Protein AF-A0A1H0WGD5-F1 (afdb_monomer_lite)

Secondary structure (DSSP, 8-state):
---------------------------S--SS-----------S-HHHHHHHHHHHHHHTGGGGS-GGGS------SPPPPHHHHHHHHHHHHHHT----SS----

Foldseek 3Di:
DDDDDDDDDDDDDDDDDDDDDDDDDPPDPDPDDPDPPPPDPDPDDPVRVVVVVVVCVVVVVVCVVDPVPPDDDDDPDDDDDPVRVVVVQVVCVVVVNDDPDPPDDD

Sequence (106 aa):
MNTRKLFATSLIALASVAASSAFAEDGYDHNYPVIAATAGSSTVTRAQVRAELIQAEKDGSLAAISDNNYPVVQSTGPAKTRAEVRAEVAAAAKAGTLDIRGDYHG

pLDDT: mean 70.26, std 16.23, range [37.38, 93.88]

Structure (mmCIF, N/CA/C/O backbone):
data_AF-A0A1H0WGD5-F1
#
_entry.id   AF-A0A1H0WGD5-F1
#
loop_
_atom_site.group_PDB
_atom_site.id
_atom_site.type_symbol
_atom_site.label_atom_id
_atom_site.label_alt_id
_atom_site.label_comp_id
_atom_site.label_asym_id
_atom_site.label_entity_id
_atom_site.label_seq_id
_atom_site.pdbx_PDB_ins_code
_atom_site.Cartn_x
_atom_site.Cartn_y
_atom_site.Cartn_z
_atom_site.occupancy
_atom_site.B_iso_or_equiv
_atom_site.auth_seq_id
_atom_site.auth_comp_id
_atom_site.auth_asym_id
_atom_site.auth_atom_id
_atom_site.pdbx_PDB_model_num
ATOM 1 N N . MET A 1 1 ? -0.989 -1.904 59.471 1.00 37.38 1 MET A N 1
ATOM 2 C CA . MET A 1 1 ? -1.044 -2.274 58.040 1.00 37.38 1 MET A CA 1
ATOM 3 C C . MET A 1 1 ? -2.345 -3.022 57.811 1.00 37.38 1 MET A C 1
ATOM 5 O O . MET A 1 1 ? -2.415 -4.178 58.195 1.00 37.38 1 MET A O 1
ATOM 9 N N . ASN A 1 2 ? -3.376 -2.382 57.252 1.00 40.16 2 ASN A N 1
ATOM 10 C CA . ASN A 1 2 ? -4.673 -3.037 57.047 1.00 40.16 2 ASN A CA 1
ATOM 11 C C . ASN A 1 2 ? -5.005 -3.031 55.551 1.00 40.16 2 ASN A C 1
ATOM 13 O O . ASN A 1 2 ? -5.548 -2.066 55.022 1.00 40.16 2 ASN A O 1
ATOM 17 N N . THR A 1 3 ? -4.626 -4.110 54.870 1.00 47.22 3 THR A N 1
ATOM 18 C CA . THR A 1 3 ? -4.893 -4.365 53.454 1.00 47.22 3 THR A CA 1
ATOM 19 C C . THR A 1 3 ? -6.301 -4.934 53.287 1.00 47.22 3 THR A C 1
ATOM 21 O O . THR A 1 3 ? -6.563 -6.090 53.610 1.00 47.22 3 THR A O 1
ATOM 24 N N . ARG A 1 4 ? -7.231 -4.132 52.760 1.00 54.06 4 ARG A N 1
ATOM 25 C CA . ARG A 1 4 ? -8.537 -4.640 52.322 1.00 54.06 4 ARG A CA 1
ATOM 26 C C . ARG A 1 4 ? -8.414 -5.127 50.885 1.00 54.06 4 ARG A C 1
ATOM 28 O O . ARG A 1 4 ? -8.392 -4.343 49.943 1.00 54.06 4 ARG A O 1
ATOM 35 N N . LYS A 1 5 ? -8.263 -6.442 50.754 1.00 50.00 5 LYS A N 1
ATOM 36 C CA . LYS A 1 5 ? -8.318 -7.171 49.492 1.00 50.00 5 LYS A CA 1
ATOM 37 C C . LYS A 1 5 ? -9.780 -7.389 49.078 1.00 50.00 5 LYS A C 1
ATOM 39 O O . LYS A 1 5 ? -10.515 -8.016 49.828 1.00 50.00 5 LYS A O 1
ATOM 44 N N . LEU A 1 6 ? -10.065 -6.959 47.843 1.00 58.41 6 LEU A N 1
ATOM 45 C CA . LEU A 1 6 ? -10.945 -7.573 46.831 1.00 58.41 6 LEU A CA 1
ATOM 46 C C . LEU A 1 6 ? -12.471 -7.524 47.052 1.00 58.41 6 LEU A C 1
ATOM 48 O O . LEU A 1 6 ? -12.932 -7.641 48.174 1.00 58.41 6 LEU A O 1
ATOM 52 N N . PHE A 1 7 ? -13.212 -7.348 45.942 1.00 48.25 7 PHE A N 1
ATOM 53 C CA . PHE A 1 7 ? -14.470 -8.018 45.529 1.00 48.25 7 PHE A CA 1
ATOM 54 C C . PHE A 1 7 ? -15.410 -7.081 44.744 1.00 48.25 7 PHE A C 1
ATOM 56 O O . PHE A 1 7 ? -16.040 -6.216 45.341 1.00 48.25 7 PHE A O 1
ATOM 63 N N . ALA A 1 8 ? -15.513 -7.289 43.422 1.00 42.97 8 ALA A N 1
ATOM 64 C CA . ALA A 1 8 ? -16.708 -7.043 42.586 1.00 42.97 8 ALA A CA 1
ATOM 65 C C . ALA A 1 8 ? -16.394 -7.408 41.108 1.00 42.97 8 ALA A C 1
ATOM 67 O O . ALA A 1 8 ? -16.054 -6.546 40.308 1.00 42.97 8 ALA A O 1
ATOM 68 N N . THR A 1 9 ? -16.136 -8.672 40.754 1.00 50.59 9 THR A N 1
ATOM 69 C CA . THR A 1 9 ? -17.104 -9.646 40.186 1.00 50.59 9 THR A CA 1
ATOM 70 C C . THR A 1 9 ? -18.053 -9.106 39.099 1.00 50.59 9 THR A C 1
ATOM 72 O O . THR A 1 9 ? -19.136 -8.619 39.397 1.00 50.59 9 THR A O 1
ATOM 75 N N . SER A 1 10 ? -17.606 -9.276 37.845 1.00 52.31 10 SER A N 1
ATOM 76 C CA . SER A 1 10 ? -18.308 -9.824 36.662 1.00 52.31 10 SER A CA 1
ATOM 77 C C . SER A 1 10 ? -19.733 -9.370 36.299 1.00 52.31 10 SER A C 1
ATOM 79 O O . SER A 1 10 ? -20.686 -9.696 37.002 1.00 52.31 10 SER A O 1
ATOM 81 N N . LEU A 1 11 ? -19.899 -8.868 35.066 1.00 49.03 11 LEU A N 1
ATOM 82 C CA . LEU A 1 11 ? -21.126 -9.072 34.286 1.00 49.03 11 LEU A CA 1
ATOM 83 C C . LEU A 1 11 ? -20.785 -9.714 32.929 1.00 49.03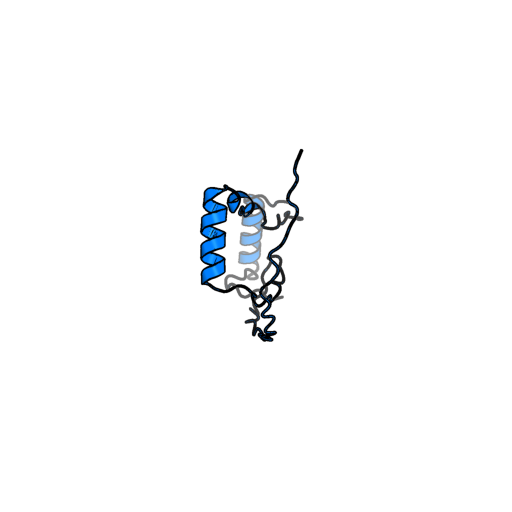 11 LEU A C 1
ATOM 85 O O . LEU A 1 11 ? -19.997 -9.182 32.152 1.00 49.03 11 LEU A O 1
ATOM 89 N N . ILE A 1 12 ? -21.371 -10.890 32.703 1.00 60.75 12 ILE A N 1
ATOM 90 C CA . ILE A 1 12 ? -21.254 -11.759 31.527 1.00 60.75 12 ILE A CA 1
ATOM 91 C C . ILE A 1 12 ? -22.375 -11.415 30.540 1.00 60.75 12 ILE A C 1
ATOM 93 O O . ILE A 1 12 ? -23.535 -11.370 30.940 1.00 60.75 12 ILE A O 1
ATOM 97 N N . ALA A 1 13 ? -22.052 -11.288 29.252 1.00 43.53 13 ALA A N 1
ATOM 98 C CA . ALA A 1 13 ? -22.981 -11.577 28.156 1.00 43.53 13 ALA A CA 1
ATOM 99 C C . ALA A 1 13 ? -22.180 -11.959 26.899 1.00 43.53 13 ALA A C 1
ATOM 101 O O . ALA A 1 13 ? -21.731 -11.099 26.146 1.00 43.53 13 ALA A O 1
ATOM 102 N N . LEU A 1 14 ? -21.963 -13.263 26.700 1.00 49.00 14 LEU A N 1
ATOM 103 C CA . LEU A 1 14 ? -21.309 -13.819 25.515 1.00 49.00 14 LEU A CA 1
ATOM 104 C C . LEU A 1 14 ? -22.392 -14.226 24.503 1.00 49.00 14 LEU A C 1
ATOM 106 O O . LEU A 1 14 ? -22.896 -15.344 24.546 1.00 49.00 14 LEU A O 1
ATOM 110 N N . ALA A 1 15 ? -22.780 -13.303 23.623 1.00 55.56 15 ALA A N 1
ATOM 111 C CA . ALA A 1 15 ? -23.637 -13.597 22.477 1.00 55.56 15 ALA A CA 1
ATOM 112 C C . ALA A 1 15 ? -22.750 -13.834 21.248 1.00 55.56 15 ALA A C 1
ATOM 114 O O . ALA A 1 15 ? -22.215 -12.898 20.657 1.00 55.56 15 ALA A O 1
ATOM 115 N N . SER A 1 16 ? -22.559 -15.101 20.885 1.00 56.22 16 SER A N 1
ATOM 116 C CA . SER A 1 16 ? -21.861 -15.504 19.666 1.00 56.22 16 SER A CA 1
ATOM 117 C C . SER A 1 16 ? -22.740 -15.220 18.442 1.00 56.22 16 SER A C 1
ATOM 119 O O . SER A 1 16 ? -23.560 -16.050 18.050 1.00 56.22 16 SER A O 1
ATOM 121 N N . VAL A 1 17 ? -22.589 -14.039 17.842 1.00 62.53 17 VAL A N 1
ATOM 122 C CA . VAL A 1 17 ? -23.119 -13.745 16.505 1.00 62.53 17 VAL A CA 1
ATOM 123 C C . VAL A 1 17 ? -22.061 -14.155 15.485 1.00 62.53 17 VAL A C 1
ATOM 125 O O . VAL A 1 17 ? -20.997 -13.547 15.404 1.00 62.53 17 VAL A O 1
ATOM 128 N N . ALA A 1 18 ? -22.348 -15.208 14.718 1.00 55.00 18 ALA A N 1
ATOM 129 C CA . ALA A 1 18 ? -21.560 -15.583 13.552 1.00 55.00 18 ALA A CA 1
ATOM 130 C C . ALA A 1 18 ? -21.884 -14.606 12.413 1.00 55.00 18 ALA A C 1
ATOM 132 O O . ALA A 1 18 ? -22.903 -14.736 11.738 1.00 55.00 18 ALA A O 1
ATOM 133 N N . ALA A 1 19 ? -21.047 -13.589 12.234 1.00 53.84 19 ALA A N 1
ATOM 134 C CA . ALA A 1 19 ? -21.131 -12.692 11.092 1.00 53.84 19 ALA A CA 1
ATOM 135 C C . ALA A 1 19 ? -20.351 -13.307 9.921 1.00 53.84 19 ALA A C 1
ATOM 137 O O . ALA A 1 19 ? -19.123 -13.326 9.914 1.00 53.84 19 ALA A O 1
ATOM 138 N N . SER A 1 20 ? -21.073 -13.838 8.936 1.00 53.12 20 SER A N 1
ATOM 139 C CA . SER A 1 20 ? -20.506 -14.264 7.656 1.00 53.12 20 SER A CA 1
ATOM 140 C C . SER A 1 20 ? -20.195 -13.033 6.799 1.00 53.12 20 SER A C 1
ATOM 142 O O . SER A 1 20 ? -21.108 -12.310 6.399 1.00 53.12 20 SER A O 1
ATOM 144 N N . SER A 1 21 ? -18.918 -12.778 6.529 1.00 59.75 21 SER A N 1
ATOM 145 C CA . SER A 1 21 ? -18.457 -11.714 5.632 1.00 59.75 21 SER A CA 1
ATOM 146 C C . SER A 1 21 ? -18.533 -12.153 4.168 1.00 59.75 21 SER A C 1
ATOM 148 O O . SER A 1 21 ? -18.062 -13.235 3.827 1.00 59.75 21 SER A O 1
ATOM 150 N N . ALA A 1 22 ? -19.061 -11.292 3.298 1.00 58.38 22 ALA A N 1
ATOM 151 C CA . ALA A 1 22 ? -18.908 -11.407 1.851 1.00 58.38 22 ALA A CA 1
ATOM 152 C C . ALA A 1 22 ? -17.822 -10.416 1.419 1.00 58.38 22 ALA A C 1
ATOM 154 O O . ALA A 1 22 ? -17.985 -9.209 1.602 1.00 58.38 22 ALA A O 1
ATOM 155 N N . PHE A 1 23 ? -16.704 -10.918 0.901 1.00 64.56 23 PHE A N 1
ATOM 156 C CA . PHE A 1 23 ? -15.674 -10.071 0.313 1.00 64.56 23 PHE A CA 1
ATOM 157 C C . PHE A 1 23 ? -15.929 -9.910 -1.179 1.00 64.56 23 PHE A C 1
ATOM 159 O O . PHE A 1 23 ? -16.202 -10.891 -1.867 1.00 64.56 23 PHE A O 1
ATOM 166 N N . ALA A 1 24 ? -15.834 -8.674 -1.665 1.00 59.06 24 ALA A N 1
ATOM 167 C CA . ALA A 1 24 ? -15.692 -8.418 -3.087 1.00 59.06 24 ALA A CA 1
ATOM 168 C C . ALA A 1 24 ? -14.256 -8.792 -3.474 1.00 59.06 24 ALA A C 1
ATOM 170 O O . ALA A 1 24 ? -13.306 -8.148 -3.032 1.00 59.06 24 ALA A O 1
ATOM 171 N N . GLU A 1 25 ? -14.113 -9.877 -4.228 1.00 56.53 25 GLU A N 1
ATOM 172 C CA . GLU A 1 25 ? -12.866 -10.238 -4.892 1.00 56.53 25 GLU A CA 1
ATOM 173 C C . GLU A 1 25 ? -12.649 -9.250 -6.042 1.00 56.53 25 GLU A C 1
ATOM 175 O O . GLU A 1 25 ? -13.444 -9.190 -6.982 1.00 56.53 25 GLU A O 1
ATOM 180 N N . ASP A 1 26 ? -11.621 -8.413 -5.922 1.00 59.00 26 ASP A N 1
ATOM 181 C CA . ASP A 1 26 ? -11.209 -7.494 -6.978 1.00 59.00 26 ASP A CA 1
ATOM 182 C C . ASP A 1 26 ? -10.327 -8.268 -7.966 1.00 59.00 26 ASP A C 1
ATOM 184 O O . ASP A 1 26 ? -9.161 -8.540 -7.693 1.00 59.00 26 ASP A O 1
ATOM 188 N N . GLY A 1 27 ? -10.914 -8.693 -9.088 1.00 58.12 27 GLY A N 1
ATOM 189 C CA . GLY A 1 27 ? -10.283 -9.544 -10.108 1.00 58.12 27 GLY A CA 1
ATOM 190 C C . GLY A 1 27 ? -9.235 -8.848 -10.985 1.00 58.12 27 GLY A C 1
ATOM 191 O O . GLY A 1 27 ? -8.961 -9.317 -12.088 1.00 58.12 27 GLY A O 1
ATOM 192 N N . TYR A 1 28 ? -8.683 -7.722 -10.540 1.00 61.03 28 TYR A N 1
ATOM 193 C CA . TYR A 1 28 ? -7.603 -7.027 -11.232 1.00 61.03 28 TYR A CA 1
ATOM 194 C C . TYR A 1 28 ? -6.237 -7.545 -10.766 1.00 61.03 28 TYR A C 1
ATOM 196 O O . TYR A 1 28 ? -5.963 -7.613 -9.565 1.00 61.03 28 TYR A O 1
ATOM 204 N N . ASP A 1 29 ? -5.372 -7.882 -11.729 1.00 58.97 29 ASP A N 1
ATOM 205 C CA . ASP A 1 29 ? -3.974 -8.258 -11.494 1.00 58.97 29 ASP A CA 1
ATOM 206 C C . ASP A 1 29 ? -3.186 -7.035 -11.023 1.00 58.97 29 ASP A C 1
ATOM 208 O O . ASP A 1 29 ? -2.719 -6.189 -11.791 1.00 58.97 29 ASP A O 1
ATOM 212 N N . HIS A 1 30 ? -3.111 -6.904 -9.711 1.00 63.94 30 HIS A N 1
ATOM 213 C CA . HIS A 1 30 ? -2.409 -5.825 -9.072 1.00 63.94 30 HIS A CA 1
ATOM 214 C C . HIS A 1 30 ? -1.013 -6.281 -8.653 1.00 63.94 30 HIS A C 1
ATOM 216 O O . HIS A 1 30 ? -0.850 -7.143 -7.795 1.00 63.94 30 HIS A O 1
ATOM 222 N N . ASN A 1 31 ? 0.015 -5.608 -9.178 1.00 64.81 31 ASN A N 1
ATOM 223 C CA . ASN A 1 31 ? 1.414 -5.753 -8.753 1.00 64.81 31 ASN A CA 1
ATOM 224 C C . ASN A 1 31 ? 1.691 -5.089 -7.381 1.00 64.81 31 ASN A C 1
ATOM 226 O O . ASN A 1 31 ? 2.723 -4.453 -7.166 1.00 64.81 31 ASN A O 1
ATOM 230 N N . TYR A 1 32 ? 0.753 -5.198 -6.441 1.00 64.00 32 TYR A N 1
ATOM 231 C CA . TYR A 1 32 ? 0.954 -4.850 -5.040 1.00 64.00 32 TYR A CA 1
ATOM 232 C C . TYR A 1 32 ? 0.700 -6.082 -4.165 1.00 64.00 32 TYR A C 1
ATOM 234 O O . TYR A 1 32 ? -0.097 -6.947 -4.526 1.00 64.00 32 TYR A O 1
ATOM 242 N N . PRO A 1 33 ? 1.370 -6.200 -3.007 1.00 63.34 33 PRO A N 1
ATOM 243 C CA . PRO A 1 33 ? 1.122 -7.310 -2.102 1.00 63.34 33 PRO A CA 1
ATOM 244 C C . PRO A 1 33 ? -0.332 -7.281 -1.622 1.00 63.34 33 PRO A C 1
ATOM 246 O O . PRO A 1 33 ? -0.754 -6.350 -0.934 1.00 63.34 33 PRO A O 1
ATOM 249 N N . VAL A 1 34 ? -1.093 -8.323 -1.957 1.00 65.44 34 VAL A N 1
ATOM 250 C CA . VAL A 1 34 ? -2.419 -8.556 -1.383 1.00 65.44 34 VAL A CA 1
ATOM 251 C C . VAL A 1 34 ? -2.218 -9.007 0.059 1.00 65.44 34 VAL A C 1
ATOM 253 O O . VAL A 1 34 ? -1.896 -10.163 0.336 1.00 65.44 34 VAL A O 1
ATOM 256 N N . ILE A 1 35 ? -2.377 -8.081 1.002 1.00 64.56 35 ILE A N 1
ATOM 257 C CA . ILE A 1 35 ? -2.486 -8.442 2.412 1.00 64.56 35 ILE A CA 1
ATOM 258 C C . ILE A 1 35 ? -3.901 -8.978 2.590 1.00 64.56 35 ILE A C 1
ATOM 260 O O . ILE A 1 35 ? -4.863 -8.220 2.475 1.00 64.56 35 ILE A O 1
ATOM 264 N N . ALA A 1 36 ? -4.034 -10.281 2.842 1.00 61.75 36 ALA A N 1
ATOM 265 C CA . ALA A 1 36 ? -5.317 -10.870 3.193 1.00 61.75 36 ALA A CA 1
ATOM 266 C C . ALA A 1 36 ? -5.844 -10.156 4.444 1.00 61.75 36 ALA A C 1
ATOM 268 O O . ALA A 1 36 ? -5.379 -10.400 5.559 1.00 61.75 36 ALA A O 1
ATOM 269 N N . ALA A 1 37 ? -6.784 -9.228 4.261 1.00 57.81 37 ALA A N 1
ATOM 270 C CA . ALA A 1 37 ? -7.490 -8.626 5.371 1.00 57.81 37 ALA A CA 1
ATOM 271 C C . ALA A 1 37 ? -8.277 -9.753 6.038 1.00 57.81 37 ALA A C 1
ATOM 273 O O . ALA A 1 37 ? -9.245 -10.266 5.474 1.00 57.81 37 ALA A O 1
ATOM 274 N N . THR A 1 38 ? -7.838 -10.188 7.219 1.00 56.00 38 THR A N 1
ATOM 275 C CA . THR A 1 38 ? -8.601 -11.146 8.014 1.00 56.00 38 THR A CA 1
ATOM 276 C C . THR A 1 38 ? -10.002 -10.574 8.198 1.00 56.00 38 THR A C 1
ATOM 278 O O . THR A 1 38 ? -10.153 -9.508 8.797 1.00 56.00 38 THR A O 1
ATOM 281 N N . ALA A 1 39 ? -11.023 -11.269 7.685 1.00 53.50 39 ALA A N 1
ATOM 282 C CA . ALA A 1 39 ? -12.430 -10.983 7.969 1.00 53.50 39 ALA A CA 1
ATOM 283 C C . ALA A 1 39 ? -12.707 -11.242 9.447 1.00 53.50 39 ALA A C 1
ATOM 285 O O . ALA A 1 39 ? -13.282 -12.251 9.845 1.00 53.50 39 ALA A O 1
ATOM 286 N N . GLY A 1 40 ? -12.250 -10.338 10.299 1.00 58.69 40 GLY A N 1
ATOM 287 C CA . GLY A 1 40 ? -12.715 -10.262 11.662 1.00 58.69 40 GLY A CA 1
ATOM 288 C C . GLY A 1 40 ? -13.998 -9.458 11.652 1.00 58.69 40 GLY A C 1
ATOM 289 O O . GLY A 1 40 ? -13.963 -8.238 11.499 1.00 58.69 40 GLY A O 1
ATOM 290 N N . SER A 1 41 ? -15.143 -10.105 11.850 1.00 64.38 41 SER A N 1
ATOM 291 C CA . SER A 1 41 ? -16.290 -9.376 12.373 1.00 64.38 41 SER A CA 1
ATOM 292 C C . SER A 1 41 ? -15.894 -8.807 13.730 1.00 64.38 41 SER A C 1
ATOM 294 O O . SER A 1 41 ? -15.582 -9.560 14.655 1.00 64.38 41 SER A O 1
ATOM 296 N N . SER A 1 42 ? -15.856 -7.484 13.836 1.00 68.50 42 SER A N 1
ATOM 297 C CA . SER A 1 42 ? -15.526 -6.827 15.093 1.00 68.50 42 SER A CA 1
ATOM 298 C C . SER A 1 42 ? -16.559 -7.202 16.156 1.00 68.50 42 SER A C 1
ATOM 300 O O . SER A 1 42 ? -17.762 -7.069 15.932 1.00 68.50 42 SER A O 1
ATOM 302 N N . THR A 1 43 ? -16.100 -7.679 17.311 1.00 83.94 43 THR A N 1
ATOM 303 C CA . THR A 1 43 ? -16.968 -7.995 18.456 1.00 83.94 43 THR A CA 1
ATOM 304 C C . THR A 1 43 ? -17.342 -6.750 19.263 1.00 83.94 43 THR A C 1
ATOM 306 O O . THR A 1 43 ? -18.148 -6.846 20.189 1.00 83.94 43 THR A O 1
ATOM 309 N N . VAL A 1 44 ? -16.783 -5.578 18.926 1.00 86.38 44 VAL A N 1
ATOM 310 C CA . VAL A 1 44 ? -17.023 -4.321 19.643 1.00 86.38 44 VAL A CA 1
ATOM 311 C C . VAL A 1 44 ? -18.130 -3.487 19.007 1.00 86.38 44 VAL A C 1
ATOM 313 O O . VAL A 1 44 ? -18.289 -3.387 17.790 1.00 86.38 44 VAL A O 1
ATOM 316 N N . THR A 1 45 ? -18.912 -2.837 19.864 1.00 91.12 45 THR A N 1
ATOM 317 C CA . THR A 1 45 ? -19.969 -1.915 19.443 1.00 91.12 45 THR A CA 1
ATOM 318 C C . THR A 1 45 ? -19.388 -0.578 18.979 1.00 91.12 45 THR A C 1
ATOM 320 O O . THR A 1 45 ? -18.327 -0.141 19.425 1.00 91.12 45 THR A O 1
ATOM 323 N N . ARG A 1 46 ? -20.135 0.157 18.144 1.00 90.81 46 ARG A N 1
ATOM 324 C CA . ARG A 1 46 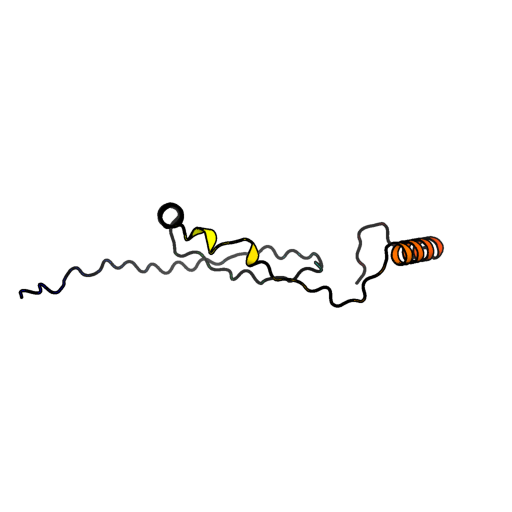? -19.746 1.511 17.702 1.00 90.81 46 ARG A CA 1
ATOM 325 C C . ARG A 1 46 ? -19.514 2.482 18.866 1.00 90.81 46 ARG A C 1
ATOM 327 O O . ARG A 1 46 ? -18.682 3.375 18.744 1.00 90.81 46 ARG A O 1
ATOM 334 N N . ALA A 1 47 ? -20.250 2.326 19.967 1.00 89.69 47 ALA A N 1
ATOM 335 C CA . ALA A 1 47 ? -20.088 3.156 21.158 1.00 89.69 47 ALA A CA 1
ATOM 336 C C . ALA A 1 47 ? -18.764 2.861 21.878 1.00 89.69 47 ALA A C 1
ATOM 338 O O . ALA A 1 47 ? -18.057 3.790 22.257 1.00 89.69 47 ALA A O 1
ATOM 339 N N . GLN A 1 48 ? -18.403 1.581 22.002 1.00 87.50 48 GLN A N 1
ATOM 340 C CA . GLN A 1 48 ? -17.132 1.160 22.597 1.00 87.50 48 GLN A CA 1
ATOM 341 C C . GLN A 1 48 ? -15.937 1.648 21.777 1.00 87.50 48 GLN A C 1
ATOM 343 O O . GLN A 1 48 ? -15.038 2.254 22.346 1.00 87.50 48 GLN A O 1
ATOM 348 N N . VAL A 1 49 ? -15.985 1.507 20.448 1.00 91.62 49 VAL A N 1
ATOM 349 C CA . VAL A 1 49 ? -14.927 2.012 19.551 1.00 91.62 49 VAL A CA 1
ATOM 350 C C . VAL A 1 49 ? -14.689 3.512 19.746 1.00 91.62 49 VAL A C 1
ATOM 352 O O . VAL A 1 49 ? -13.551 3.962 19.802 1.00 91.62 49 VAL A O 1
ATOM 355 N N . ARG A 1 50 ? -15.756 4.309 19.885 1.00 92.12 50 ARG A N 1
ATOM 356 C CA . ARG A 1 50 ? -15.634 5.762 20.106 1.00 92.12 50 ARG A CA 1
ATOM 357 C C . ARG A 1 50 ? -15.019 6.095 21.464 1.00 92.12 50 ARG A C 1
ATOM 359 O O . ARG A 1 50 ? -14.239 7.036 21.554 1.00 92.12 50 ARG A O 1
ATOM 366 N N . ALA A 1 51 ? -15.381 5.352 22.506 1.00 89.88 51 ALA A N 1
ATOM 367 C CA . ALA A 1 51 ? -14.816 5.550 23.836 1.00 89.88 51 ALA A CA 1
ATOM 368 C C . ALA A 1 51 ? -13.320 5.199 23.871 1.00 89.88 51 ALA A C 1
ATOM 370 O O . ALA A 1 51 ? -12.532 5.954 24.434 1.00 89.88 51 ALA A O 1
ATOM 371 N N . GLU A 1 52 ? -12.937 4.096 23.228 1.00 88.50 52 GLU A N 1
ATOM 372 C CA . GLU A 1 52 ? -11.545 3.660 23.101 1.00 88.50 52 GLU A CA 1
ATOM 373 C C . GLU A 1 52 ? -10.708 4.659 22.299 1.00 88.50 52 GLU A C 1
ATOM 375 O O . GLU A 1 52 ? -9.613 5.014 22.722 1.00 88.50 52 GLU A O 1
ATOM 380 N N . LEU A 1 53 ? -11.258 5.203 21.211 1.00 89.38 53 LEU A N 1
ATOM 381 C CA . LEU A 1 53 ? -10.590 6.232 20.414 1.00 89.38 53 LEU A CA 1
ATOM 382 C C . LEU A 1 53 ? -10.286 7.484 21.252 1.00 89.38 53 LEU A C 1
ATOM 384 O O . LEU A 1 53 ? -9.144 7.930 21.297 1.00 89.38 53 LEU A O 1
ATOM 388 N N . ILE A 1 54 ? -11.275 8.015 21.978 1.00 92.12 54 ILE A N 1
ATOM 389 C CA . ILE A 1 54 ? -11.084 9.196 22.841 1.00 92.12 54 ILE A CA 1
ATOM 390 C C . ILE A 1 54 ? -10.053 8.919 23.944 1.00 92.12 54 ILE A C 1
ATOM 392 O O . ILE A 1 54 ? -9.327 9.819 24.369 1.00 92.12 54 ILE A O 1
ATOM 396 N N . GLN A 1 55 ? -10.007 7.688 24.454 1.00 89.38 55 GLN A N 1
ATOM 397 C CA . GLN A 1 55 ? -9.016 7.287 25.445 1.00 89.38 55 GLN A CA 1
ATOM 398 C C . GLN A 1 55 ? -7.605 7.270 24.835 1.00 89.38 55 GLN A C 1
ATOM 400 O O . GLN A 1 55 ? -6.706 7.881 25.412 1.00 89.38 55 GLN A O 1
ATOM 405 N N . ALA A 1 56 ? -7.455 6.677 23.647 1.00 87.44 56 ALA A N 1
ATOM 406 C CA . ALA A 1 56 ? -6.196 6.594 22.909 1.00 87.44 56 ALA A CA 1
ATOM 407 C C . ALA A 1 56 ? -5.644 7.969 22.484 1.00 87.44 56 ALA A C 1
ATOM 409 O O . ALA A 1 56 ? -4.434 8.189 22.415 1.00 87.44 56 ALA A O 1
ATOM 410 N N . GLU A 1 57 ? -6.532 8.928 22.210 1.00 86.50 57 GLU A N 1
ATOM 411 C CA . GLU A 1 57 ? -6.158 10.324 21.962 1.00 86.50 57 GLU A CA 1
ATOM 412 C C . GLU A 1 57 ? -5.586 10.996 23.215 1.00 86.50 57 GLU A C 1
ATOM 414 O O . GLU A 1 57 ? -4.615 11.747 23.133 1.00 86.50 57 GLU A O 1
ATOM 419 N N . LYS A 1 58 ? -6.172 10.730 24.388 1.00 89.62 58 LYS A N 1
ATOM 420 C CA . LYS A 1 58 ? -5.758 11.349 25.656 1.00 89.62 58 LYS A CA 1
ATOM 421 C C . LYS A 1 58 ? -4.454 10.784 26.197 1.00 89.62 58 LYS A C 1
ATOM 423 O O . LYS A 1 58 ? -3.681 11.528 26.793 1.00 89.62 58 LYS A O 1
ATOM 428 N N . ASP A 1 59 ? -4.238 9.482 26.047 1.00 89.44 59 ASP A N 1
ATOM 429 C CA . ASP A 1 59 ? -3.019 8.813 26.511 1.00 89.44 59 ASP A CA 1
ATOM 430 C C . ASP A 1 59 ? -1.888 8.820 25.467 1.00 89.44 59 ASP A C 1
ATOM 432 O O . ASP A 1 59 ? -0.766 8.414 25.771 1.00 89.44 59 ASP A O 1
ATOM 436 N N . GLY A 1 60 ? -2.159 9.333 24.261 1.00 81.56 60 GLY A N 1
ATOM 437 C CA . GLY A 1 60 ? -1.183 9.468 23.183 1.00 81.56 60 GLY A CA 1
ATOM 438 C C . GLY A 1 60 ? -0.823 8.150 22.493 1.00 81.56 60 GLY A C 1
ATOM 439 O O . GLY A 1 60 ? 0.110 8.124 21.689 1.00 81.56 60 GLY A O 1
ATOM 440 N N . SER A 1 61 ? -1.545 7.058 22.762 1.00 82.00 61 SER A N 1
ATOM 441 C CA . SER A 1 61 ? -1.292 5.745 22.155 1.00 82.00 61 SER A CA 1
ATOM 442 C C . SER A 1 61 ? -1.705 5.652 20.684 1.00 82.00 61 SER A C 1
ATOM 444 O O . SER A 1 61 ? -1.272 4.730 19.991 1.00 82.00 61 SER A O 1
ATOM 446 N N . LEU A 1 62 ? -2.457 6.630 20.161 1.00 76.50 62 LEU A N 1
ATOM 447 C CA . LEU A 1 62 ? -2.859 6.664 18.748 1.00 76.50 62 LEU A CA 1
ATOM 448 C C . LEU A 1 62 ? -1.651 6.644 17.786 1.00 76.50 62 LEU A C 1
ATOM 450 O O . LEU A 1 62 ? -1.724 6.066 16.706 1.00 76.50 62 LEU A O 1
ATOM 454 N N . ALA A 1 63 ? -0.505 7.200 18.196 1.00 62.31 63 ALA A N 1
ATOM 455 C CA . ALA A 1 63 ? 0.722 7.208 17.393 1.00 62.31 63 ALA A CA 1
ATOM 456 C C . ALA A 1 63 ? 1.321 5.806 17.150 1.00 62.31 63 ALA A C 1
ATOM 458 O O . ALA A 1 63 ? 2.101 5.636 16.213 1.00 62.31 63 ALA A O 1
ATOM 459 N N . ALA A 1 64 ? 0.954 4.796 17.951 1.00 61.03 64 ALA A N 1
ATOM 460 C CA . ALA A 1 64 ? 1.339 3.404 17.702 1.00 61.03 64 ALA A CA 1
ATOM 461 C C . ALA A 1 64 ? 0.650 2.820 16.451 1.00 61.03 64 ALA A C 1
ATOM 463 O O . ALA A 1 64 ? 1.140 1.851 15.878 1.00 61.03 64 ALA A O 1
ATOM 464 N N . ILE A 1 65 ? -0.443 3.444 15.993 1.00 62.81 65 ILE A N 1
ATOM 465 C CA . ILE A 1 65 ? -1.149 3.153 14.738 1.00 62.81 65 ILE A CA 1
ATOM 466 C C . ILE A 1 65 ? -0.633 4.112 13.651 1.00 62.81 65 ILE A C 1
ATOM 468 O O . ILE A 1 65 ? -1.381 4.859 13.030 1.00 62.81 65 ILE A O 1
ATOM 472 N N . SER A 1 66 ? 0.683 4.191 13.477 1.00 61.75 66 SER A N 1
ATOM 473 C CA . SER A 1 66 ? 1.283 5.029 12.436 1.00 61.75 66 SER A CA 1
ATOM 474 C C . SER A 1 66 ? 1.220 4.325 11.073 1.00 61.75 66 SER A C 1
ATOM 476 O O . SER A 1 66 ? 1.417 3.111 10.996 1.00 61.75 66 SER A O 1
ATOM 478 N N . ASP A 1 67 ? 1.049 5.098 9.991 1.00 59.91 67 ASP A N 1
ATOM 479 C CA . ASP A 1 67 ? 1.118 4.664 8.576 1.00 59.91 67 ASP A CA 1
ATOM 480 C C . ASP A 1 67 ? 2.392 3.869 8.211 1.00 59.91 67 ASP A C 1
ATOM 482 O O . ASP A 1 67 ? 2.475 3.244 7.155 1.00 59.91 67 ASP A O 1
ATOM 486 N N . ASN A 1 68 ? 3.384 3.834 9.104 1.00 60.16 68 ASN A N 1
ATOM 487 C CA . ASN A 1 68 ? 4.593 3.018 8.994 1.00 60.16 68 ASN A CA 1
ATOM 488 C C . ASN A 1 68 ? 4.346 1.498 9.019 1.00 60.16 68 ASN A C 1
ATOM 490 O O . ASN A 1 68 ? 5.288 0.735 8.817 1.00 60.16 68 ASN A O 1
ATOM 494 N N . ASN A 1 69 ? 3.115 1.037 9.259 1.00 64.38 69 ASN A N 1
ATOM 495 C CA . ASN A 1 69 ? 2.779 -0.388 9.198 1.00 64.38 69 ASN A CA 1
ATOM 496 C C . ASN A 1 69 ? 2.480 -0.887 7.771 1.00 64.38 69 ASN A C 1
ATOM 498 O O . ASN A 1 69 ? 2.046 -2.027 7.589 1.00 64.38 69 ASN A O 1
ATOM 502 N N . TYR A 1 70 ? 2.693 -0.040 6.758 1.00 65.62 70 TYR A N 1
ATOM 503 C CA . TYR A 1 70 ? 2.635 -0.458 5.365 1.00 65.62 70 TYR A CA 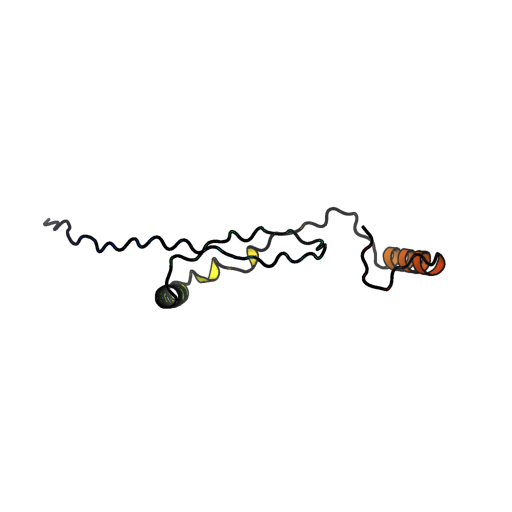1
ATOM 504 C C . TYR A 1 70 ? 3.872 -1.301 5.020 1.00 65.62 70 TYR A C 1
ATOM 506 O O . TYR A 1 70 ? 4.996 -0.897 5.335 1.00 65.62 70 TYR A O 1
ATOM 514 N N . PRO A 1 71 ? 3.714 -2.473 4.381 1.00 69.62 71 PRO A N 1
ATOM 515 C CA . PRO A 1 71 ? 4.857 -3.294 4.015 1.00 69.62 71 PRO A CA 1
ATOM 516 C C . PRO A 1 71 ? 5.771 -2.530 3.056 1.00 69.62 71 PRO A C 1
ATOM 518 O O . PRO A 1 71 ? 5.339 -2.019 2.021 1.00 69.62 71 PRO A O 1
ATOM 521 N N . VAL A 1 72 ? 7.061 -2.484 3.385 1.00 71.94 72 VAL A N 1
ATOM 522 C CA . VAL A 1 72 ? 8.067 -1.918 2.489 1.00 71.94 72 VAL A CA 1
ATOM 523 C C . VAL A 1 72 ? 8.334 -2.925 1.375 1.00 71.94 72 VAL A C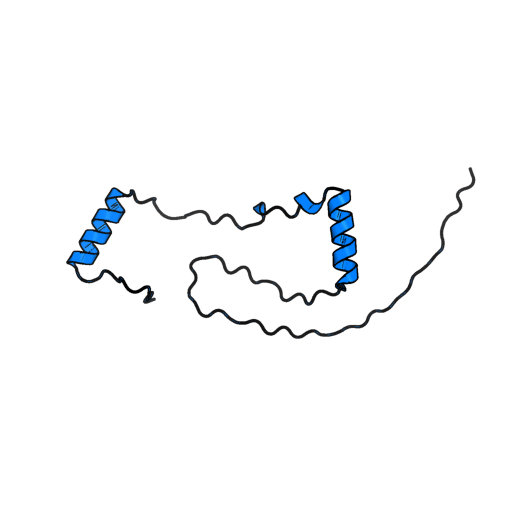 1
ATOM 525 O O . VAL A 1 72 ? 9.040 -3.914 1.571 1.00 71.94 72 VAL A O 1
ATOM 528 N N . VAL A 1 73 ? 7.781 -2.666 0.193 1.00 73.56 73 VAL A N 1
ATOM 529 C CA . VAL A 1 73 ? 8.107 -3.433 -1.012 1.00 73.56 73 VAL A CA 1
ATOM 530 C C . VAL A 1 73 ? 9.449 -2.933 -1.538 1.00 73.56 73 VAL A C 1
ATOM 532 O O . VAL A 1 73 ? 9.551 -1.843 -2.099 1.00 73.56 73 VAL A O 1
ATOM 535 N N . GLN A 1 74 ? 10.503 -3.716 -1.322 1.00 73.62 74 GLN A N 1
ATOM 53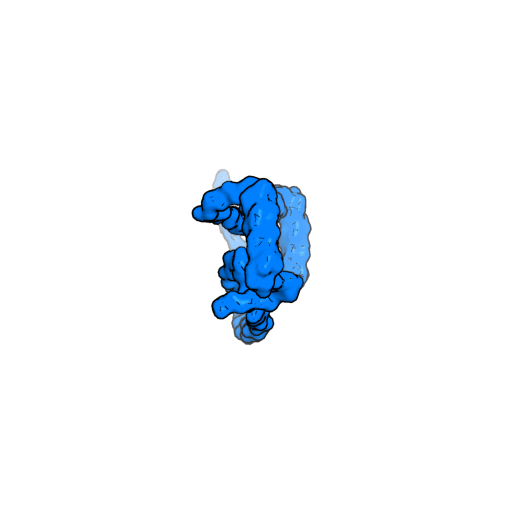6 C CA . GLN A 1 74 ? 11.803 -3.452 -1.933 1.00 73.62 74 GLN A CA 1
ATOM 537 C C . GLN A 1 74 ? 11.705 -3.746 -3.432 1.00 73.62 74 GLN A C 1
ATOM 539 O O . GLN A 1 74 ? 11.301 -4.840 -3.822 1.00 73.62 74 GLN A O 1
ATOM 544 N N . SER A 1 75 ? 12.085 -2.786 -4.276 1.00 73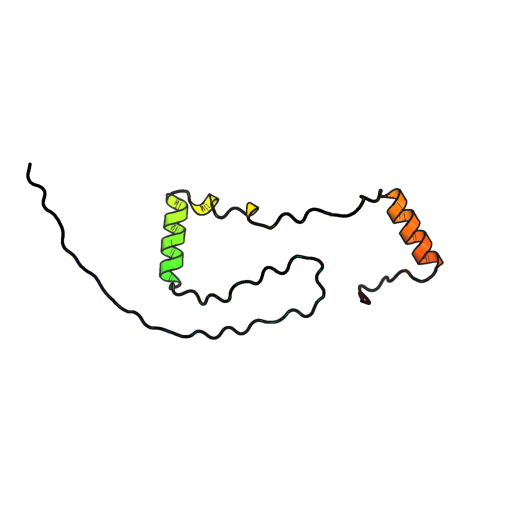.38 75 SER A N 1
ATOM 545 C CA . SER A 1 75 ? 12.247 -3.054 -5.706 1.00 73.38 75 SER A CA 1
ATOM 546 C C . SER A 1 75 ? 13.421 -4.019 -5.885 1.00 73.38 75 SER A C 1
ATOM 548 O O . SER A 1 75 ? 14.561 -3.672 -5.587 1.00 73.38 75 SER A O 1
ATOM 550 N N . THR A 1 76 ? 13.146 -5.245 -6.330 1.00 72.38 76 THR A N 1
ATOM 551 C CA . THR A 1 76 ? 14.147 -6.318 -6.480 1.00 72.38 76 THR A CA 1
ATOM 552 C C . THR A 1 76 ? 14.807 -6.348 -7.862 1.00 72.38 76 THR A C 1
ATOM 554 O O . THR A 1 76 ? 15.565 -7.268 -8.165 1.00 72.38 76 THR A O 1
ATOM 557 N N . GLY A 1 77 ? 14.551 -5.346 -8.709 1.00 75.88 77 GLY A N 1
ATOM 558 C CA . GLY A 1 77 ? 15.086 -5.262 -10.068 1.00 75.88 77 GLY A CA 1
ATOM 559 C C . GLY A 1 77 ? 16.230 -4.253 -10.228 1.00 75.88 77 GLY A C 1
ATOM 560 O O . GLY A 1 77 ? 16.323 -3.291 -9.461 1.00 75.88 77 GLY A O 1
ATOM 561 N N . PRO A 1 78 ? 17.089 -4.418 -11.253 1.00 81.00 78 PRO A N 1
ATOM 562 C CA . PRO A 1 78 ? 18.047 -3.386 -11.630 1.00 81.00 78 PRO A CA 1
ATOM 563 C C . PRO A 1 78 ? 17.306 -2.090 -11.981 1.00 81.00 78 PRO A C 1
ATOM 565 O O . PRO A 1 78 ? 16.355 -2.089 -12.767 1.00 81.00 78 PRO A O 1
ATOM 568 N N . ALA A 1 79 ? 17.741 -0.975 -11.396 1.00 83.19 79 ALA A N 1
ATOM 569 C CA . ALA A 1 79 ? 17.152 0.324 -11.684 1.00 83.19 79 ALA A CA 1
ATOM 570 C C . ALA A 1 79 ? 17.487 0.741 -13.123 1.00 83.19 79 ALA A C 1
ATOM 572 O O . ALA A 1 79 ? 18.657 0.892 -13.469 1.00 83.19 79 ALA A O 1
ATOM 573 N N . LYS A 1 80 ? 16.458 0.964 -13.947 1.00 87.69 80 LYS A N 1
ATOM 574 C CA . LYS A 1 80 ? 16.619 1.574 -15.270 1.00 87.69 80 LYS A CA 1
ATOM 575 C C . LYS A 1 80 ? 16.697 3.091 -15.130 1.00 87.69 80 LYS A C 1
ATOM 577 O O . LYS A 1 80 ? 15.885 3.728 -14.456 1.00 87.69 80 LYS A O 1
ATOM 582 N N . THR A 1 81 ? 17.656 3.693 -15.811 1.00 93.69 81 THR A N 1
ATOM 583 C CA . THR A 1 81 ? 17.731 5.136 -16.002 1.00 93.69 81 THR A CA 1
ATOM 584 C C . THR A 1 81 ? 16.579 5.618 -16.882 1.00 93.69 81 THR A C 1
ATOM 586 O O . THR A 1 81 ? 16.031 4.896 -17.718 1.00 93.69 81 THR A O 1
ATOM 589 N N . ARG A 1 82 ? 16.239 6.907 -16.770 1.00 92.69 82 ARG A N 1
ATOM 590 C CA . ARG A 1 82 ? 15.244 7.529 -17.661 1.00 92.69 82 ARG A CA 1
ATOM 591 C C . ARG A 1 82 ? 15.633 7.424 -19.140 1.00 92.69 82 ARG A C 1
ATOM 593 O O . ARG A 1 82 ? 14.748 7.419 -19.989 1.00 92.69 82 ARG A O 1
ATOM 600 N N . ALA A 1 83 ? 16.931 7.381 -19.446 1.00 93.88 83 ALA A N 1
ATOM 601 C CA . ALA A 1 83 ? 17.426 7.232 -20.809 1.00 93.88 83 ALA A CA 1
ATOM 602 C C . ALA A 1 83 ? 17.113 5.836 -21.366 1.00 93.88 83 ALA A C 1
ATOM 604 O O . ALA A 1 83 ? 16.581 5.733 -22.469 1.00 93.88 83 ALA A O 1
ATOM 605 N N . GLU A 1 84 ? 17.356 4.787 -20.579 1.00 91.75 84 GLU A N 1
ATOM 606 C CA . GLU A 1 84 ? 17.052 3.402 -20.957 1.00 91.75 84 GLU A CA 1
ATOM 607 C C . GLU A 1 84 ? 15.551 3.192 -21.165 1.00 91.75 84 GLU A C 1
ATOM 609 O O . GLU A 1 84 ? 15.150 2.661 -22.196 1.00 91.75 84 GLU A O 1
ATOM 614 N N . VAL A 1 85 ? 14.713 3.711 -20.260 1.00 92.56 85 VAL A N 1
ATOM 615 C CA . VAL A 1 85 ? 13.248 3.632 -20.405 1.00 92.56 85 VAL A CA 1
ATOM 616 C C . VAL A 1 85 ? 12.777 4.325 -21.687 1.00 92.56 85 VAL A C 1
ATOM 618 O O . VAL A 1 85 ? 11.946 3.795 -22.417 1.00 92.56 85 VAL A O 1
ATOM 621 N N . ARG A 1 86 ? 13.324 5.503 -22.015 1.00 93.06 86 ARG A N 1
ATOM 622 C CA . ARG A 1 86 ? 12.973 6.213 -23.258 1.00 93.06 86 ARG A CA 1
ATOM 623 C C . ARG A 1 86 ? 13.393 5.437 -24.505 1.00 93.06 86 ARG A C 1
ATOM 625 O O . ARG A 1 86 ? 12.647 5.433 -25.481 1.00 93.06 86 ARG A O 1
ATOM 632 N N . ALA A 1 87 ? 14.563 4.802 -24.478 1.00 92.69 87 ALA A N 1
ATOM 633 C CA . ALA A 1 87 ? 15.045 3.987 -25.587 1.00 92.69 87 ALA A CA 1
ATOM 634 C C . ALA A 1 87 ? 14.160 2.748 -25.803 1.00 92.69 87 ALA A C 1
ATOM 636 O O . ALA A 1 87 ? 13.783 2.459 -26.936 1.00 92.69 87 ALA A O 1
ATOM 637 N N . GLU A 1 88 ? 13.771 2.069 -24.725 1.00 89.75 88 GLU A N 1
ATOM 638 C CA . GLU A 1 88 ? 12.880 0.905 -24.751 1.00 89.75 88 GLU A CA 1
ATOM 639 C C . GLU A 1 88 ? 11.481 1.259 -25.263 1.00 89.75 88 GLU A C 1
ATOM 641 O O . GLU A 1 88 ? 10.975 0.600 -26.168 1.00 89.75 88 GLU A O 1
ATOM 646 N N . VAL A 1 89 ? 10.892 2.355 -24.772 1.00 90.75 89 VAL A N 1
ATOM 647 C CA . VAL A 1 89 ? 9.588 2.839 -25.254 1.00 90.75 89 VAL A CA 1
ATOM 648 C C . VAL A 1 89 ? 9.653 3.200 -26.739 1.00 90.75 89 VAL A C 1
ATOM 650 O O . VAL A 1 89 ? 8.761 2.836 -27.503 1.00 90.75 89 VAL A O 1
ATOM 653 N N . ALA A 1 90 ? 10.720 3.870 -27.185 1.00 91.56 90 ALA A N 1
ATOM 654 C CA . ALA A 1 90 ? 10.903 4.192 -28.599 1.00 91.56 90 ALA A CA 1
ATOM 655 C C . ALA A 1 90 ? 11.090 2.936 -29.470 1.00 91.56 90 ALA A C 1
ATOM 657 O O . ALA A 1 90 ? 10.600 2.896 -30.600 1.00 91.56 90 ALA A O 1
ATOM 658 N N . ALA A 1 91 ? 11.782 1.914 -28.960 1.00 90.75 91 ALA A N 1
ATOM 659 C CA . ALA A 1 91 ? 11.953 0.636 -29.641 1.00 90.75 91 ALA A CA 1
ATOM 660 C C . ALA A 1 91 ? 10.625 -0.131 -29.749 1.00 90.75 91 ALA A C 1
ATOM 662 O O . ALA A 1 91 ? 10.266 -0.553 -30.847 1.00 90.75 91 ALA A O 1
ATOM 663 N N . ALA A 1 92 ? 9.858 -0.233 -28.660 1.00 88.75 92 ALA A N 1
ATOM 664 C CA . ALA A 1 92 ? 8.541 -0.872 -28.641 1.00 88.75 92 ALA A CA 1
ATOM 665 C C . ALA A 1 92 ? 7.539 -0.154 -29.560 1.00 88.75 92 ALA A C 1
ATOM 667 O O . ALA A 1 92 ? 6.796 -0.796 -30.301 1.00 88.75 92 ALA A O 1
ATOM 668 N N . ALA A 1 93 ? 7.570 1.184 -29.585 1.00 87.69 93 ALA A N 1
ATOM 669 C CA . ALA A 1 93 ? 6.748 1.979 -30.493 1.00 87.69 93 ALA A CA 1
ATOM 670 C C . ALA A 1 93 ? 7.076 1.690 -31.967 1.00 87.69 93 ALA A C 1
ATOM 672 O O . ALA A 1 93 ? 6.172 1.536 -32.783 1.00 87.69 93 ALA A O 1
ATOM 673 N N . LYS A 1 94 ? 8.367 1.573 -32.315 1.00 89.62 94 LYS A N 1
ATOM 674 C CA . LYS A 1 94 ? 8.807 1.208 -33.675 1.00 89.62 94 LYS A CA 1
ATOM 675 C C . LYS A 1 94 ? 8.437 -0.227 -34.046 1.00 89.62 94 LYS A C 1
ATOM 677 O O . LYS A 1 94 ? 8.100 -0.477 -35.197 1.00 89.62 94 LYS A O 1
ATOM 682 N N . ALA A 1 95 ? 8.518 -1.149 -33.091 1.00 88.69 95 ALA A N 1
ATOM 683 C CA . ALA A 1 95 ? 8.155 -2.548 -33.283 1.00 88.69 95 ALA A CA 1
ATOM 684 C C . ALA A 1 95 ? 6.632 -2.769 -33.355 1.00 88.69 95 ALA A C 1
ATOM 686 O O . ALA A 1 95 ? 6.197 -3.863 -33.699 1.00 88.69 95 ALA A O 1
ATOM 687 N N . GLY A 1 96 ? 5.821 -1.753 -33.029 1.00 86.88 96 GLY A N 1
ATOM 688 C CA . GLY A 1 96 ? 4.365 -1.877 -32.948 1.00 86.88 96 GLY A CA 1
ATOM 689 C C . GLY A 1 96 ? 3.890 -2.745 -31.779 1.00 86.88 96 GLY A C 1
ATOM 690 O O . GLY A 1 96 ? 2.726 -3.122 -31.740 1.00 86.88 96 GLY A O 1
ATOM 691 N N . THR A 1 97 ? 4.779 -3.060 -30.834 1.00 86.62 97 THR A N 1
ATOM 692 C CA . THR A 1 97 ? 4.501 -3.886 -29.648 1.00 86.62 97 THR A CA 1
ATOM 693 C C . THR A 1 97 ? 4.239 -3.042 -28.405 1.00 86.62 97 THR A C 1
ATOM 695 O O . THR A 1 97 ? 4.146 -3.579 -27.306 1.00 86.62 97 THR A O 1
ATOM 698 N N . LEU A 1 98 ? 4.202 -1.715 -28.550 1.00 82.69 98 LEU A N 1
ATOM 699 C CA . LEU A 1 98 ? 3.847 -0.827 -27.456 1.00 82.69 98 LEU A CA 1
ATOM 700 C C . LEU A 1 98 ? 2.352 -0.971 -27.184 1.00 82.69 98 LEU A C 1
ATOM 702 O O . LEU A 1 98 ? 1.532 -0.506 -27.977 1.00 82.69 98 LEU A O 1
ATOM 706 N N . ASP A 1 99 ? 2.018 -1.587 -26.059 1.00 71.62 99 ASP A N 1
ATOM 707 C CA . ASP A 1 99 ? 0.651 -1.586 -25.572 1.00 71.62 99 ASP A CA 1
ATOM 708 C C . ASP A 1 99 ? 0.352 -0.249 -24.882 1.00 71.62 99 ASP A C 1
ATOM 710 O O . ASP A 1 99 ? 0.973 0.124 -23.886 1.00 71.62 99 ASP A O 1
ATOM 714 N N . ILE A 1 100 ? -0.527 0.538 -25.502 1.00 68.38 100 ILE A N 1
ATOM 715 C CA . ILE A 1 100 ? -0.912 1.891 -25.059 1.00 68.38 100 ILE A CA 1
ATOM 716 C C . ILE A 1 100 ? -2.271 1.844 -24.342 1.00 68.38 100 ILE A C 1
ATOM 718 O O . ILE A 1 100 ? -2.672 2.807 -23.688 1.00 68.38 100 ILE A O 1
ATOM 722 N N . ARG A 1 101 ? -3.000 0.730 -24.470 1.00 62.56 101 ARG A N 1
ATOM 723 C CA . ARG A 1 101 ? -4.209 0.467 -23.691 1.00 62.56 101 ARG A CA 1
ATOM 724 C C . ARG A 1 101 ? -3.731 -0.274 -22.448 1.00 62.56 101 ARG A C 1
ATOM 726 O O . ARG A 1 101 ? -2.802 -1.054 -22.534 1.00 62.56 101 ARG A O 1
ATOM 733 N N . GLY A 1 102 ? -4.263 0.026 -21.272 1.00 56.66 102 GLY A N 1
ATOM 734 C CA . GLY A 1 102 ? -3.818 -0.600 -20.018 1.00 56.66 102 GLY A CA 1
ATOM 735 C C . GLY A 1 102 ? -4.200 -2.081 -19.896 1.00 56.66 102 GLY A C 1
ATOM 736 O O . GLY A 1 102 ? -4.484 -2.531 -18.789 1.00 56.66 102 GLY A O 1
ATOM 737 N N . ASP A 1 103 ? -4.264 -2.808 -21.008 1.00 50.75 103 ASP A N 1
ATOM 738 C CA . ASP A 1 103 ? -4.743 -4.176 -21.102 1.00 50.75 103 ASP A CA 1
ATOM 739 C C . ASP A 1 103 ? -3.537 -5.105 -20.929 1.00 50.75 103 ASP A C 1
ATOM 741 O O . ASP A 1 103 ? -3.015 -5.679 -21.878 1.00 50.75 103 ASP A O 1
ATOM 745 N N . TYR A 1 104 ? -3.074 -5.234 -19.682 1.00 47.72 104 TYR A N 1
ATOM 746 C CA . TYR A 1 104 ? -2.053 -6.203 -19.287 1.00 47.72 104 TYR A CA 1
ATOM 747 C C . TYR A 1 104 ? -2.403 -7.602 -19.828 1.00 47.72 104 TYR A C 1
ATOM 749 O O . TYR A 1 104 ? -3.257 -8.302 -19.285 1.00 47.72 104 TYR A O 1
ATOM 757 N N . HIS A 1 105 ? -1.743 -8.020 -20.907 1.00 44.34 105 HIS A N 1
ATOM 758 C CA . HIS A 1 105 ? -1.773 -9.399 -21.373 1.00 44.34 105 HIS A CA 1
ATOM 759 C C . HIS A 1 105 ? -0.744 -10.197 -20.563 1.00 44.34 105 HIS A C 1
ATOM 761 O O . HIS A 1 105 ? 0.462 -10.029 -20.758 1.00 44.34 105 HIS A O 1
ATOM 767 N N . GLY A 1 106 ? -1.240 -11.004 -19.620 1.00 43.59 106 GLY A N 1
ATOM 768 C CA . GLY A 1 106 ? -0.466 -12.034 -18.917 1.00 43.59 106 GLY A CA 1
ATOM 769 C C . GLY A 1 106 ? -0.076 -13.203 -19.813 1.00 43.59 106 GLY A C 1
ATOM 770 O O . GLY A 1 106 ? -0.808 -13.474 -20.795 1.00 43.59 106 GLY A O 1
#

Radius of gyration: 26.71 Å; chains: 1; bounding box: 42×27×92 Å